Protein AF-A0A9E2NC48-F1 (afdb_monomer_lite)

Secondary structure (DSSP, 8-state):
--HHHHHHHHHHHHHHHHHHS-TTGGG-HHHHHHHHHHHHHHHHHTT--HHHHHHHHHHHHHHHHHHHHH-

Sequence (71 aa):
MDNNQLKVIAAELVKSLRENSGVDWWQREDVRAKMRVAVKRILRRYGYPPDLQADAVKLVIKQAEAMARTM

pLDDT: mean 80.23, std 7.15, range [57.53, 89.31]

Foldseek 3Di:
DPVVVLLVLLVVLLVVCVVVDPLVLLVDPVSLVVQLVSQLVVCVVVVNDPVCSVVSSVSSSVSNVVVSVVD

Structure (mmCIF, N/CA/C/O backbone):
data_AF-A0A9E2NC48-F1
#
_entry.id   AF-A0A9E2NC48-F1
#
loop_
_atom_site.group_PDB
_atom_site.id
_atom_site.type_symbol
_atom_site.label_atom_id
_atom_site.label_alt_id
_atom_site.label_comp_id
_atom_site.label_asym_id
_atom_site.la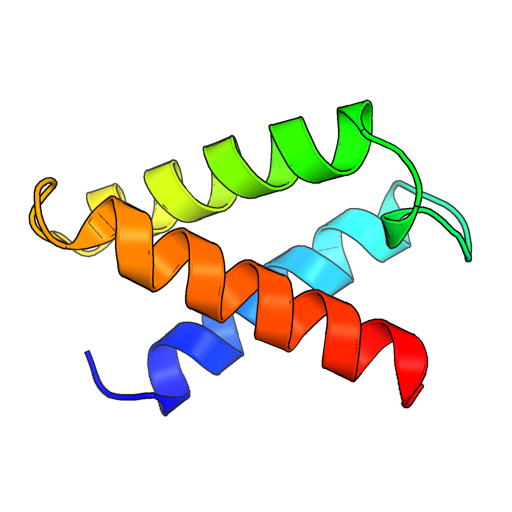bel_entity_id
_atom_site.label_seq_id
_atom_site.pdbx_PDB_ins_code
_atom_site.Cartn_x
_atom_site.Cartn_y
_atom_site.Cartn_z
_atom_site.occupancy
_atom_site.B_iso_or_equiv
_atom_site.auth_seq_id
_atom_site.auth_comp_id
_atom_site.auth_asym_id
_atom_site.auth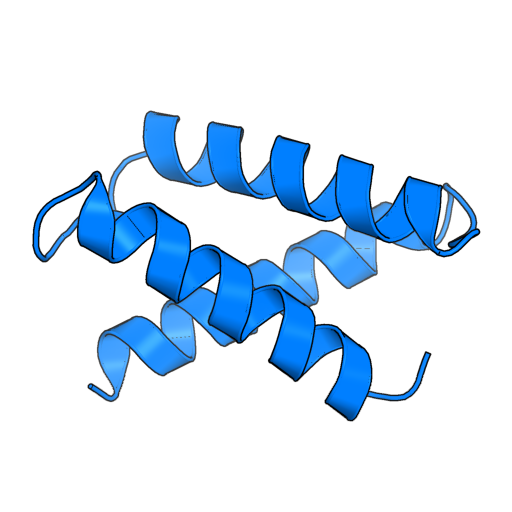_atom_id
_atom_site.pdbx_PDB_model_num
ATOM 1 N N . MET A 1 1 ? -11.587 -6.546 6.000 1.00 60.00 1 MET A N 1
ATOM 2 C CA . MET A 1 1 ? -11.189 -6.880 4.614 1.00 60.00 1 MET A CA 1
ATOM 3 C C . MET A 1 1 ? -10.623 -8.273 4.617 1.00 60.00 1 MET A C 1
ATOM 5 O O . MET A 1 1 ? -9.865 -8.594 5.524 1.00 60.00 1 MET A O 1
ATOM 9 N N . ASP A 1 2 ? -10.964 -9.056 3.605 1.00 71.69 2 ASP A N 1
ATOM 10 C CA . ASP A 1 2 ? -10.249 -10.294 3.322 1.00 71.69 2 ASP A CA 1
ATOM 11 C C . ASP A 1 2 ? -8.927 -9.971 2.596 1.00 71.69 2 ASP A C 1
ATOM 13 O O . ASP A 1 2 ? -8.827 -8.971 1.875 1.00 71.69 2 ASP A O 1
ATOM 17 N N . ASN A 1 3 ? -7.906 -10.807 2.773 1.00 74.69 3 ASN A N 1
ATOM 18 C CA . ASN A 1 3 ? -6.577 -10.653 2.167 1.00 74.69 3 ASN A CA 1
ATOM 19 C C . ASN A 1 3 ? -6.662 -10.502 0.634 1.00 74.69 3 ASN A C 1
ATOM 21 O O . ASN A 1 3 ? -5.859 -9.806 0.015 1.00 74.69 3 ASN A O 1
ATOM 25 N N . ASN A 1 4 ? -7.690 -11.094 0.024 1.00 79.62 4 ASN A N 1
ATOM 26 C CA . ASN A 1 4 ? -7.975 -10.982 -1.402 1.00 79.62 4 ASN A CA 1
ATOM 27 C C . ASN A 1 4 ? -8.244 -9.542 -1.861 1.00 79.62 4 ASN A C 1
ATOM 29 O O . ASN A 1 4 ? -7.752 -9.143 -2.913 1.00 79.62 4 ASN A O 1
ATOM 33 N N . GLN A 1 5 ? -8.945 -8.723 -1.071 1.00 79.88 5 GLN A N 1
ATOM 34 C CA . GLN A 1 5 ? -9.193 -7.326 -1.445 1.00 79.88 5 GLN A CA 1
ATOM 35 C C . GLN A 1 5 ? -7.904 -6.495 -1.398 1.00 79.88 5 GLN A C 1
ATOM 37 O O . GLN A 1 5 ? -7.670 -5.666 -2.273 1.00 79.88 5 GLN A O 1
ATOM 42 N N . LEU A 1 6 ? -7.036 -6.747 -0.413 1.00 79.94 6 LEU A N 1
ATOM 43 C CA . LEU A 1 6 ? -5.734 -6.080 -0.315 1.00 79.94 6 LEU A CA 1
ATOM 44 C C . LEU A 1 6 ? -4.815 -6.467 -1.481 1.00 79.94 6 LEU A C 1
ATOM 46 O O . LEU A 1 6 ? -4.145 -5.595 -2.031 1.00 79.94 6 LEU A O 1
ATOM 50 N N . LYS A 1 7 ? -4.861 -7.730 -1.927 1.00 79.94 7 LYS A N 1
ATOM 51 C CA . LYS A 1 7 ? -4.144 -8.192 -3.125 1.00 79.94 7 LYS A CA 1
ATOM 52 C C . LYS A 1 7 ? -4.615 -7.497 -4.400 1.00 79.94 7 LYS A C 1
ATOM 54 O O . LYS A 1 7 ? -3.778 -7.124 -5.215 1.00 79.94 7 LYS A O 1
ATOM 59 N N . VAL A 1 8 ? -5.925 -7.298 -4.573 1.00 84.62 8 VAL A N 1
ATOM 60 C CA . VAL A 1 8 ? -6.468 -6.565 -5.734 1.00 84.62 8 VAL A CA 1
ATOM 61 C C . VAL A 1 8 ? -5.969 -5.122 -5.736 1.00 84.62 8 VAL A C 1
ATOM 63 O O . VAL A 1 8 ? -5.483 -4.643 -6.757 1.00 84.62 8 VAL A O 1
ATOM 66 N N . ILE A 1 9 ? -6.001 -4.457 -4.578 1.00 80.50 9 ILE A N 1
ATOM 67 C CA . ILE A 1 9 ? -5.484 -3.091 -4.427 1.00 80.50 9 ILE A CA 1
ATOM 68 C C . ILE A 1 9 ? -3.983 -3.041 -4.742 1.00 80.50 9 ILE A C 1
ATOM 70 O O . ILE A 1 9 ? -3.536 -2.148 -5.461 1.00 80.50 9 ILE A O 1
ATOM 74 N N . ALA A 1 10 ? -3.204 -4.007 -4.244 1.00 78.62 10 ALA A N 1
ATOM 75 C CA . ALA A 1 10 ? -1.778 -4.122 -4.543 1.00 78.62 10 ALA A CA 1
ATOM 76 C C . ALA A 1 10 ? -1.521 -4.291 -6.049 1.00 78.62 10 ALA A C 1
ATOM 78 O O . ALA A 1 10 ? -0.660 -3.607 -6.599 1.00 78.62 10 ALA A O 1
ATOM 79 N N . ALA A 1 11 ? -2.292 -5.148 -6.721 1.00 81.44 11 ALA A N 1
ATOM 80 C CA . ALA A 1 11 ? -2.167 -5.395 -8.153 1.00 81.44 11 ALA A CA 1
ATOM 81 C C . ALA A 1 11 ? -2.521 -4.157 -8.997 1.00 81.44 11 ALA A C 1
ATOM 83 O O . ALA A 1 11 ? -1.777 -3.815 -9.917 1.00 81.44 11 ALA A O 1
ATOM 84 N N . GLU A 1 12 ? -3.603 -3.443 -8.667 1.00 81.75 12 GLU A N 1
ATOM 85 C CA . GLU A 1 12 ? -3.956 -2.175 -9.326 1.00 81.75 12 GLU A CA 1
ATOM 86 C C . GLU A 1 12 ? -2.856 -1.120 -9.167 1.00 81.75 12 GLU A C 1
ATOM 88 O O . GLU A 1 12 ? -2.511 -0.425 -10.126 1.00 81.75 12 GLU A O 1
ATOM 93 N N . LEU A 1 13 ? -2.266 -1.022 -7.973 1.00 78.19 13 LEU A N 1
ATOM 94 C CA . LEU A 1 13 ? -1.151 -0.116 -7.703 1.00 78.19 13 LEU A CA 1
ATOM 95 C C . LEU A 1 13 ? 0.085 -0.458 -8.526 1.00 78.19 13 LEU A C 1
ATOM 97 O O . LEU A 1 13 ? 0.636 0.423 -9.179 1.00 78.19 13 LEU A O 1
ATOM 101 N N . VAL A 1 14 ? 0.508 -1.724 -8.517 1.00 75.56 14 VAL A N 1
ATOM 102 C CA . VAL A 1 14 ? 1.658 -2.198 -9.301 1.00 75.56 14 VAL A CA 1
ATOM 103 C C . VAL A 1 14 ? 1.444 -1.918 -10.786 1.00 75.56 14 VAL A C 1
ATOM 105 O O . VAL A 1 14 ? 2.352 -1.418 -11.448 1.00 75.56 14 VAL A O 1
ATOM 108 N N . LYS A 1 15 ? 0.235 -2.168 -11.306 1.00 81.50 15 LYS A N 1
ATOM 109 C CA . LYS A 1 15 ? -0.107 -1.895 -12.705 1.00 81.50 15 LYS A CA 1
ATOM 110 C C . LYS A 1 15 ? 0.008 -0.406 -13.040 1.00 81.50 15 LYS A C 1
ATOM 112 O O . LYS A 1 15 ? 0.707 -0.053 -13.987 1.00 81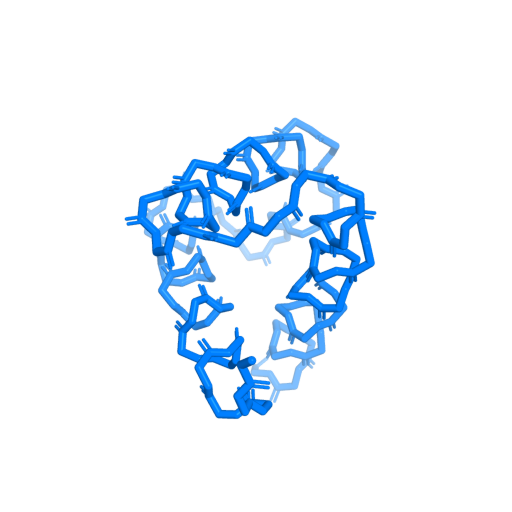.50 15 LYS A O 1
ATOM 117 N N . SER A 1 16 ? -0.616 0.458 -12.237 1.00 74.62 16 SER A N 1
ATOM 118 C CA . SER A 1 16 ? -0.592 1.910 -12.455 1.00 74.62 16 SER A CA 1
ATOM 119 C C . SER A 1 16 ? 0.830 2.479 -12.401 1.00 74.62 16 SER A C 1
ATOM 121 O O . SER A 1 16 ? 1.165 3.402 -13.140 1.00 74.62 16 SER A O 1
ATOM 123 N N . LEU A 1 17 ? 1.690 1.916 -11.554 1.00 72.38 17 LEU A N 1
ATOM 124 C CA . LEU A 1 17 ? 3.085 2.335 -11.442 1.00 72.38 17 LEU A CA 1
ATOM 125 C C . LEU A 1 17 ? 3.936 1.825 -12.589 1.00 72.38 17 LEU A C 1
ATOM 127 O O . LEU A 1 17 ? 4.717 2.600 -13.119 1.00 72.38 17 LEU A O 1
ATOM 131 N N . ARG A 1 18 ? 3.760 0.573 -13.015 1.00 71.94 18 ARG A N 1
ATOM 132 C CA . ARG A 1 18 ? 4.475 0.004 -14.165 1.00 71.94 18 ARG A CA 1
ATOM 133 C C . ARG A 1 18 ? 4.222 0.797 -15.445 1.00 71.94 18 ARG A C 1
ATOM 135 O O . ARG A 1 18 ? 5.134 0.982 -16.240 1.00 71.94 18 ARG A O 1
ATOM 142 N N . GLU A 1 19 ? 2.996 1.274 -15.640 1.00 72.75 19 GLU A N 1
ATOM 143 C CA . GLU A 1 19 ? 2.642 2.119 -16.788 1.00 72.75 19 GLU A CA 1
ATOM 144 C C . GLU A 1 19 ? 3.334 3.494 -16.743 1.00 72.75 19 GLU A C 1
ATOM 146 O O . GLU A 1 19 ? 3.590 4.085 -17.786 1.00 72.75 19 GLU A O 1
ATOM 151 N N . ASN A 1 20 ? 3.678 3.991 -15.549 1.00 65.19 20 ASN A N 1
ATOM 152 C CA . ASN A 1 20 ? 4.243 5.328 -15.340 1.00 65.19 20 ASN A CA 1
ATOM 153 C C . ASN A 1 20 ? 5.733 5.333 -14.949 1.00 65.19 20 ASN A C 1
ATOM 155 O O . ASN A 1 20 ? 6.334 6.399 -14.818 1.00 65.19 20 ASN A O 1
ATOM 159 N N . SER A 1 21 ? 6.334 4.184 -14.643 1.00 60.81 21 SER A N 1
ATOM 160 C CA . SER A 1 21 ? 7.653 4.074 -14.012 1.00 60.81 21 SER A CA 1
ATOM 161 C C . SER A 1 21 ? 8.340 2.775 -14.448 1.00 60.81 21 SER A C 1
ATOM 163 O O . SER A 1 21 ? 7.745 1.704 -14.393 1.00 60.81 21 SER A O 1
ATOM 165 N N . GLY A 1 22 ? 9.592 2.881 -14.907 1.00 68.31 22 GLY A N 1
ATOM 166 C CA . GLY A 1 22 ? 10.385 1.756 -15.427 1.00 68.31 22 GLY A CA 1
ATOM 167 C C . GLY A 1 22 ? 10.687 0.654 -14.399 1.00 68.31 22 GLY A C 1
ATOM 168 O O . GLY A 1 22 ? 10.263 0.729 -13.253 1.00 68.31 22 GLY A O 1
ATOM 169 N N . VAL A 1 23 ? 11.447 -0.365 -14.808 1.00 63.91 23 VAL A N 1
ATOM 170 C CA . VAL A 1 23 ? 11.593 -1.675 -14.129 1.00 63.91 23 VAL A CA 1
ATOM 171 C C . VAL A 1 23 ? 11.926 -1.597 -12.622 1.00 63.91 23 VAL A C 1
ATOM 173 O O . VAL A 1 23 ? 11.354 -2.352 -11.840 1.00 63.91 23 VAL A O 1
ATOM 176 N N . ASP A 1 24 ? 12.737 -0.632 -12.176 1.00 73.19 24 ASP A N 1
ATOM 177 C CA . ASP A 1 24 ? 13.155 -0.487 -10.766 1.00 73.19 24 ASP A CA 1
ATOM 178 C C . ASP A 1 24 ? 12.350 0.531 -9.946 1.00 73.19 24 ASP A C 1
ATOM 180 O O . ASP A 1 24 ? 12.814 1.060 -8.932 1.00 73.19 24 ASP A O 1
ATOM 184 N N . TRP A 1 25 ? 11.118 0.826 -10.357 1.00 76.19 25 TRP A N 1
ATOM 185 C CA . TRP A 1 25 ? 10.269 1.816 -9.689 1.00 76.19 25 TRP A CA 1
ATOM 186 C C . TRP A 1 25 ? 10.092 1.567 -8.179 1.00 76.19 25 TRP A C 1
ATOM 188 O O . TRP A 1 25 ? 9.948 2.516 -7.411 1.00 76.19 25 TRP A O 1
ATOM 198 N N . TRP A 1 26 ? 10.153 0.310 -7.735 1.00 72.31 26 TRP A N 1
ATOM 199 C CA . TRP A 1 26 ? 10.009 -0.109 -6.338 1.00 72.31 26 TRP A CA 1
ATOM 200 C C . TRP A 1 26 ? 11.193 0.296 -5.443 1.00 72.31 26 TRP A C 1
ATOM 202 O O . TRP A 1 26 ? 11.029 0.395 -4.227 1.00 72.31 26 TRP A O 1
ATOM 212 N N . GLN A 1 27 ? 12.362 0.588 -6.023 1.00 76.31 27 GLN A N 1
ATOM 213 C CA . GLN A 1 27 ? 13.544 1.054 -5.287 1.00 76.31 27 GLN A CA 1
ATOM 214 C C . GLN A 1 27 ? 13.506 2.561 -5.000 1.00 76.31 27 GLN A C 1
ATOM 216 O O . GLN A 1 27 ? 14.250 3.060 -4.156 1.00 76.31 27 GLN A O 1
ATOM 221 N N . ARG A 1 28 ? 12.629 3.305 -5.681 1.00 83.88 28 ARG A N 1
ATOM 222 C CA . ARG A 1 28 ? 12.591 4.762 -5.592 1.00 83.88 28 ARG A CA 1
ATOM 223 C C . ARG A 1 28 ? 11.653 5.251 -4.492 1.00 83.88 28 ARG A C 1
ATOM 225 O O . ARG A 1 28 ? 10.470 4.904 -4.447 1.00 83.88 28 ARG A O 1
ATOM 232 N N . GLU A 1 29 ? 12.161 6.112 -3.615 1.00 83.06 29 GLU A N 1
ATOM 233 C CA . GLU A 1 29 ? 11.390 6.622 -2.477 1.00 83.06 29 GLU A CA 1
ATOM 234 C C . GLU A 1 29 ? 10.187 7.484 -2.900 1.00 83.06 29 GLU A C 1
ATOM 236 O O . GLU A 1 29 ? 9.115 7.383 -2.295 1.00 83.06 29 GLU A O 1
ATOM 241 N N . ASP A 1 30 ? 10.320 8.265 -3.976 1.00 83.88 30 ASP A N 1
ATOM 242 C CA . ASP A 1 30 ? 9.247 9.108 -4.514 1.00 83.88 30 ASP A CA 1
ATOM 243 C C . ASP A 1 30 ? 8.055 8.275 -5.010 1.00 83.88 30 ASP A C 1
ATOM 245 O O . ASP A 1 30 ? 6.892 8.620 -4.771 1.00 83.88 30 ASP A O 1
ATOM 249 N N . VAL A 1 31 ? 8.331 7.126 -5.629 1.00 80.62 31 VAL A N 1
ATOM 250 C CA . VAL A 1 31 ? 7.305 6.180 -6.073 1.00 80.62 31 VAL A CA 1
ATOM 251 C C . VAL A 1 31 ? 6.631 5.501 -4.876 1.00 80.62 31 VAL A C 1
ATOM 253 O O . VAL A 1 31 ? 5.399 5.462 -4.798 1.00 80.62 31 VAL A O 1
ATOM 256 N N . ARG A 1 32 ? 7.407 5.054 -3.878 1.00 81.56 32 ARG A N 1
ATOM 257 C CA . ARG A 1 32 ? 6.868 4.457 -2.638 1.00 81.56 32 ARG A CA 1
ATOM 258 C C . ARG A 1 32 ? 6.008 5.445 -1.844 1.00 81.56 32 ARG A C 1
ATOM 260 O O . ARG A 1 32 ? 5.011 5.055 -1.232 1.00 81.56 32 ARG A O 1
ATOM 267 N N . ALA A 1 33 ? 6.350 6.733 -1.855 1.00 86.00 33 ALA A N 1
ATOM 268 C CA . ALA A 1 33 ? 5.533 7.777 -1.245 1.00 86.00 33 ALA A CA 1
ATOM 269 C C . ALA A 1 33 ? 4.179 7.930 -1.960 1.00 86.00 33 ALA A C 1
ATOM 271 O O . ALA A 1 33 ? 3.137 7.904 -1.297 1.00 86.00 33 ALA A O 1
ATOM 272 N N . LYS A 1 34 ? 4.175 7.997 -3.299 1.00 82.81 34 LYS A N 1
ATOM 273 C CA . LYS A 1 34 ? 2.941 8.052 -4.104 1.00 82.81 34 LYS A CA 1
ATOM 274 C C . LYS A 1 34 ? 2.062 6.819 -3.887 1.00 82.81 34 LYS A C 1
ATOM 276 O O . LYS A 1 34 ? 0.851 6.962 -3.714 1.00 82.81 34 LYS A O 1
ATOM 281 N N . MET A 1 35 ? 2.663 5.632 -3.788 1.00 82.00 35 MET A N 1
ATOM 282 C CA . MET A 1 35 ? 1.953 4.401 -3.428 1.00 82.00 35 MET A CA 1
ATOM 283 C C . MET A 1 35 ? 1.236 4.511 -2.095 1.00 82.00 35 MET A C 1
ATOM 285 O O . MET A 1 35 ? 0.037 4.263 -2.029 1.00 82.00 35 MET A O 1
ATOM 289 N N . ARG A 1 36 ? 1.946 4.909 -1.030 1.00 86.75 36 ARG A N 1
ATOM 290 C CA . ARG A 1 36 ? 1.357 5.048 0.310 1.00 86.75 36 ARG A CA 1
ATOM 291 C C . ARG A 1 36 ? 0.119 5.941 0.288 1.00 86.75 36 ARG A C 1
ATOM 293 O O . ARG A 1 36 ? -0.890 5.600 0.901 1.00 86.75 36 ARG A O 1
ATOM 300 N N . VAL A 1 37 ? 0.182 7.063 -0.430 1.00 88.44 37 VAL A N 1
ATOM 301 C CA . VAL A 1 37 ? -0.944 7.999 -0.566 1.00 88.44 37 VAL A CA 1
ATOM 302 C C . VAL A 1 37 ? -2.106 7.364 -1.333 1.00 88.44 37 VAL A C 1
ATOM 304 O O . VAL A 1 37 ? -3.252 7.447 -0.889 1.00 88.44 37 VAL A O 1
ATOM 307 N N . ALA A 1 38 ? -1.825 6.692 -2.449 1.00 85.12 38 ALA A N 1
ATOM 308 C CA . ALA A 1 38 ? -2.843 6.021 -3.248 1.00 85.12 38 ALA A CA 1
ATOM 309 C C . ALA A 1 38 ? -3.534 4.882 -2.475 1.00 85.12 38 ALA A C 1
ATOM 311 O O . ALA A 1 38 ? -4.765 4.841 -2.453 1.00 85.12 38 ALA A O 1
ATOM 312 N N . VAL A 1 39 ? -2.782 4.037 -1.756 1.00 85.38 39 VAL A N 1
ATOM 313 C CA . VAL A 1 39 ? -3.343 2.986 -0.886 1.00 85.38 39 VAL A CA 1
ATOM 314 C C . VAL A 1 39 ? -4.257 3.599 0.172 1.00 85.38 39 VAL A C 1
ATOM 316 O O . VAL A 1 39 ? -5.403 3.179 0.305 1.00 85.38 39 VAL A O 1
ATOM 319 N N . LYS A 1 40 ? -3.796 4.633 0.893 1.00 86.88 40 LYS A N 1
ATOM 320 C CA . LYS A 1 40 ? -4.612 5.321 1.910 1.00 86.88 40 LYS A CA 1
ATOM 321 C C . LYS A 1 40 ? -5.910 5.875 1.322 1.00 86.88 40 LYS A C 1
ATOM 323 O O . LYS A 1 40 ? -6.967 5.746 1.935 1.00 86.88 40 LYS A O 1
ATOM 328 N N . ARG A 1 41 ? -5.854 6.457 0.118 1.00 87.25 41 ARG A N 1
ATOM 329 C CA . ARG A 1 41 ? -7.039 6.974 -0.583 1.00 87.25 41 ARG A CA 1
ATOM 330 C C . ARG A 1 41 ? -8.037 5.862 -0.905 1.00 87.25 41 ARG A C 1
ATOM 332 O O . ARG A 1 41 ? -9.237 6.066 -0.732 1.00 87.25 41 ARG A O 1
ATOM 339 N N . ILE A 1 42 ? -7.550 4.708 -1.356 1.00 84.12 42 ILE A N 1
ATOM 340 C CA . ILE A 1 42 ? -8.384 3.542 -1.660 1.00 84.12 42 ILE A CA 1
ATOM 341 C C . ILE A 1 42 ? -9.016 2.998 -0.376 1.00 84.12 42 ILE A C 1
ATOM 343 O O . ILE A 1 42 ? -10.234 2.870 -0.311 1.00 84.12 42 ILE A O 1
ATOM 347 N N . LEU A 1 43 ? -8.224 2.776 0.674 1.00 85.06 43 LEU A N 1
ATOM 348 C CA . LEU A 1 43 ? -8.719 2.313 1.972 1.00 85.06 43 LEU A CA 1
ATOM 349 C C . LEU A 1 43 ? -9.812 3.237 2.527 1.00 85.06 43 LEU A C 1
ATOM 351 O O . LEU A 1 43 ? -10.870 2.765 2.933 1.00 85.06 43 LEU A O 1
ATOM 355 N N . ARG A 1 44 ? -9.614 4.559 2.455 1.00 86.19 44 ARG A N 1
ATOM 356 C CA . ARG A 1 44 ? -10.629 5.536 2.868 1.00 86.19 44 ARG A CA 1
ATOM 357 C C . ARG A 1 44 ? -11.909 5.440 2.031 1.00 86.19 44 ARG A C 1
ATOM 359 O O . ARG A 1 44 ? -12.994 5.547 2.590 1.00 86.19 44 ARG A O 1
ATOM 366 N N . AR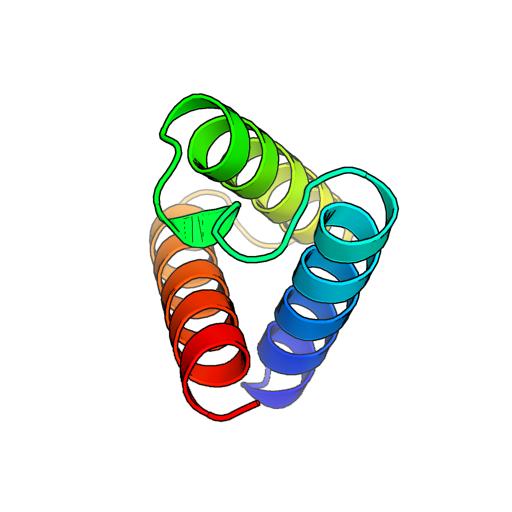G A 1 45 ? -11.799 5.220 0.714 1.00 84.06 45 ARG A N 1
ATOM 367 C CA . ARG A 1 45 ? -12.960 5.040 -0.180 1.00 84.06 45 ARG A CA 1
ATOM 368 C C . ARG A 1 45 ? -13.773 3.793 0.180 1.00 84.06 45 ARG A C 1
ATOM 370 O O . ARG A 1 45 ? -14.991 3.830 0.077 1.00 84.06 45 ARG A O 1
ATOM 377 N N . TYR A 1 46 ? -13.113 2.731 0.634 1.00 82.06 46 TYR A N 1
ATOM 378 C CA . TYR A 1 46 ? -13.757 1.498 1.096 1.00 82.06 46 TYR A CA 1
ATOM 379 C C . TYR A 1 46 ? -14.189 1.535 2.574 1.00 82.06 46 TYR A C 1
ATOM 381 O O . TYR A 1 46 ? -14.582 0.506 3.116 1.00 82.06 46 TYR A O 1
ATOM 389 N N . GLY A 1 47 ? -14.118 2.693 3.242 1.00 82.31 47 GLY A N 1
ATOM 390 C CA . GLY A 1 47 ? -14.535 2.834 4.640 1.00 82.31 47 GLY A CA 1
ATOM 391 C C . GLY A 1 47 ? -13.591 2.173 5.648 1.00 82.31 47 GLY A C 1
ATOM 392 O O . GLY A 1 47 ? -14.003 1.872 6.764 1.00 82.31 47 GLY A O 1
ATOM 393 N N . TYR A 1 48 ? -12.331 1.927 5.275 1.00 82.56 48 TYR A N 1
ATOM 394 C CA . TYR A 1 48 ? -11.366 1.295 6.172 1.00 82.56 48 TYR A CA 1
ATOM 395 C C . TYR A 1 48 ? -10.993 2.233 7.327 1.00 82.56 48 TYR A C 1
ATOM 397 O O . TYR A 1 48 ? -10.614 3.388 7.067 1.00 82.56 48 TYR A O 1
ATOM 405 N N . PRO A 1 49 ? -11.053 1.762 8.582 1.00 85.31 49 PRO A N 1
ATOM 406 C CA . PRO A 1 49 ? -10.873 2.627 9.731 1.00 85.31 49 PRO A CA 1
ATOM 407 C C . PRO A 1 49 ? -9.396 3.073 9.834 1.00 85.31 49 PRO A C 1
ATOM 409 O O . PRO A 1 49 ? -8.483 2.310 9.497 1.00 85.31 49 PRO A O 1
ATOM 412 N N . PRO A 1 50 ? -9.146 4.357 10.162 1.00 83.25 50 PRO A N 1
ATOM 413 C CA . PRO A 1 50 ? -7.837 5.004 10.013 1.00 83.25 50 PRO A CA 1
ATOM 414 C C . PRO A 1 50 ? -6.740 4.439 10.925 1.00 83.25 50 PRO A C 1
ATOM 416 O O . PRO A 1 50 ? -5.565 4.501 10.568 1.00 83.25 50 PRO A O 1
ATOM 419 N N . ASP A 1 51 ? -7.122 3.857 12.055 1.00 86.38 51 ASP A N 1
ATOM 420 C CA . ASP A 1 51 ? -6.277 3.088 12.971 1.00 86.38 51 ASP A CA 1
ATOM 421 C C . ASP A 1 51 ? -5.674 1.841 12.299 1.00 86.38 51 ASP A C 1
ATOM 423 O O . ASP A 1 51 ? -4.482 1.577 12.439 1.00 86.38 51 ASP A O 1
ATOM 427 N N . LEU A 1 52 ? -6.457 1.131 11.481 1.00 84.25 52 LEU A N 1
ATOM 428 C CA . LEU A 1 52 ? -6.020 -0.077 10.769 1.00 84.25 52 LEU A CA 1
ATOM 429 C C . LEU A 1 52 ? -5.393 0.214 9.397 1.00 84.25 52 LEU A C 1
ATOM 431 O O . LEU A 1 52 ? -4.827 -0.679 8.757 1.00 84.25 52 LEU A O 1
ATOM 435 N N . GLN A 1 53 ? -5.472 1.458 8.913 1.00 85.00 53 GLN A N 1
ATOM 436 C CA . GLN A 1 53 ? -4.908 1.831 7.613 1.00 85.00 53 GLN A CA 1
ATOM 437 C C . GLN A 1 53 ? -3.388 1.687 7.575 1.00 85.00 53 GLN A C 1
ATOM 439 O O . GLN A 1 53 ? -2.847 1.325 6.533 1.00 85.00 53 GLN A O 1
ATOM 444 N N . ALA A 1 54 ? -2.687 1.965 8.677 1.00 86.75 54 ALA A N 1
ATOM 445 C CA . ALA A 1 54 ? -1.227 1.910 8.702 1.00 86.75 54 ALA A CA 1
ATOM 446 C C . ALA A 1 54 ? -0.704 0.501 8.376 1.00 86.75 54 ALA A C 1
ATOM 448 O O . ALA A 1 54 ? 0.197 0.351 7.545 1.00 86.75 54 ALA A O 1
ATOM 449 N N . ASP A 1 55 ? -1.311 -0.524 8.967 1.00 88.06 55 ASP A N 1
ATOM 450 C CA . ASP A 1 55 ? -0.908 -1.913 8.757 1.00 88.06 55 ASP A CA 1
ATOM 451 C C . ASP A 1 55 ? -1.382 -2.454 7.411 1.00 88.06 55 ASP A C 1
ATOM 453 O O . ASP A 1 55 ? -0.611 -3.113 6.712 1.00 88.06 55 ASP A O 1
ATOM 457 N N . ALA A 1 56 ? -2.592 -2.088 6.975 1.00 86.69 56 ALA A N 1
ATOM 458 C CA . ALA A 1 56 ? -3.070 -2.425 5.635 1.00 86.69 56 ALA A CA 1
ATOM 459 C C . ALA A 1 56 ? -2.160 -1.835 4.542 1.00 86.69 56 ALA A C 1
ATOM 461 O O . ALA A 1 56 ? -1.811 -2.526 3.586 1.00 86.69 56 ALA A O 1
ATOM 462 N N . VAL A 1 57 ? -1.704 -0.587 4.705 1.00 88.00 57 VAL A N 1
ATOM 463 C CA . VAL A 1 57 ? -0.753 0.050 3.782 1.00 88.00 57 VAL A CA 1
ATOM 464 C C . VAL A 1 57 ? 0.572 -0.706 3.741 1.00 88.00 57 VAL A C 1
ATOM 466 O O . VAL A 1 57 ? 1.072 -0.983 2.651 1.00 88.00 57 VAL A O 1
ATOM 469 N N . LYS A 1 58 ? 1.138 -1.071 4.899 1.00 88.38 58 LYS A N 1
ATOM 470 C CA . LYS A 1 58 ? 2.375 -1.868 4.956 1.00 88.38 58 LYS A CA 1
ATOM 471 C C . LYS A 1 58 ? 2.207 -3.214 4.253 1.00 88.38 58 LYS A C 1
ATOM 473 O O . LYS A 1 58 ? 3.089 -3.613 3.494 1.00 88.38 58 LYS A O 1
ATOM 478 N N . LEU A 1 59 ? 1.078 -3.891 4.474 1.00 89.31 59 LEU A N 1
ATOM 479 C CA . LEU A 1 59 ? 0.790 -5.186 3.862 1.00 89.31 59 LEU A CA 1
ATOM 480 C C . LEU A 1 59 ? 0.708 -5.078 2.335 1.00 89.31 59 LEU A C 1
ATOM 482 O O . LEU A 1 59 ? 1.342 -5.861 1.635 1.00 89.31 59 LEU A O 1
ATOM 486 N N . VAL A 1 60 ? -0.021 -4.084 1.825 1.00 86.56 60 VAL A N 1
ATOM 487 C CA . VAL A 1 60 ? -0.189 -3.849 0.383 1.00 86.56 60 VAL A CA 1
ATOM 488 C C . VAL A 1 60 ? 1.144 -3.517 -0.288 1.00 86.56 60 VAL A C 1
ATOM 490 O O . VAL A 1 60 ? 1.431 -4.043 -1.360 1.00 86.56 60 VAL A O 1
ATOM 493 N N . ILE A 1 61 ? 1.996 -2.707 0.349 1.00 84.44 61 ILE A N 1
ATOM 494 C CA . ILE A 1 61 ? 3.338 -2.407 -0.176 1.00 84.44 61 ILE A CA 1
ATOM 495 C C . ILE A 1 61 ? 4.197 -3.666 -0.214 1.00 84.44 61 ILE A C 1
ATOM 497 O O . ILE A 1 61 ? 4.815 -3.943 -1.234 1.00 84.44 61 ILE A O 1
ATOM 501 N N . LYS A 1 62 ? 4.195 -4.464 0.858 1.00 87.06 62 LYS A N 1
ATOM 502 C CA . LYS A 1 62 ? 4.943 -5.725 0.903 1.00 87.06 62 LYS A CA 1
ATOM 503 C C . LYS A 1 62 ? 4.475 -6.701 -0.182 1.00 87.06 62 LYS A C 1
ATOM 505 O O . LYS A 1 62 ? 5.298 -7.362 -0.807 1.00 87.06 62 LYS A O 1
ATOM 510 N N . GLN A 1 63 ? 3.164 -6.786 -0.416 1.00 85.69 63 GLN A N 1
ATOM 511 C CA . GLN A 1 63 ? 2.591 -7.597 -1.493 1.00 85.69 63 GLN A CA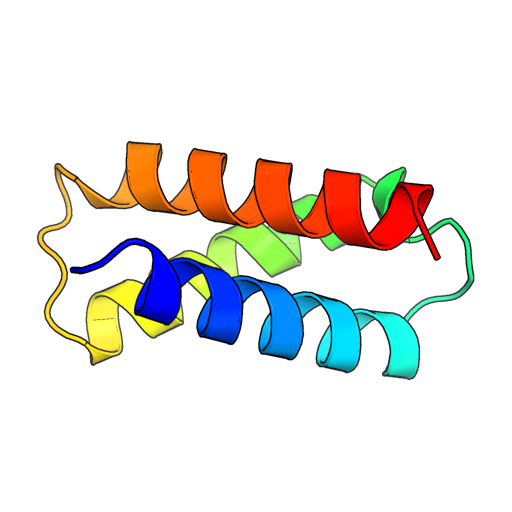 1
ATOM 512 C C . GLN A 1 63 ? 3.021 -7.081 -2.870 1.00 85.69 63 GLN A C 1
ATOM 514 O O . GLN A 1 63 ? 3.445 -7.876 -3.702 1.00 85.69 63 GLN A O 1
ATOM 519 N N . ALA A 1 64 ? 2.981 -5.768 -3.091 1.00 83.31 64 ALA A N 1
ATOM 520 C CA . ALA A 1 64 ? 3.424 -5.147 -4.334 1.00 83.31 64 ALA A CA 1
ATOM 521 C C . ALA A 1 64 ? 4.926 -5.360 -4.602 1.00 83.31 64 ALA A C 1
ATOM 523 O O . ALA A 1 64 ? 5.297 -5.715 -5.716 1.00 83.31 64 ALA A O 1
ATOM 524 N N . GLU A 1 65 ? 5.784 -5.207 -3.587 1.00 82.06 65 GLU A N 1
ATOM 525 C CA . GLU A 1 65 ? 7.230 -5.472 -3.675 1.00 82.06 65 GLU A CA 1
ATOM 526 C C . GLU A 1 65 ? 7.509 -6.956 -3.985 1.00 82.06 65 GLU A C 1
ATOM 528 O O . GLU A 1 65 ? 8.356 -7.269 -4.822 1.00 82.06 65 GLU A O 1
ATOM 533 N N . ALA A 1 66 ? 6.773 -7.882 -3.359 1.00 85.31 66 ALA A N 1
ATOM 534 C CA . ALA A 1 66 ? 6.892 -9.314 -3.633 1.00 85.31 66 ALA A CA 1
ATOM 535 C C . ALA A 1 66 ? 6.442 -9.674 -5.058 1.00 85.31 66 ALA A C 1
ATOM 537 O O . ALA A 1 66 ? 7.119 -10.445 -5.735 1.00 85.31 66 ALA A O 1
ATOM 538 N N . MET A 1 67 ? 5.338 -9.093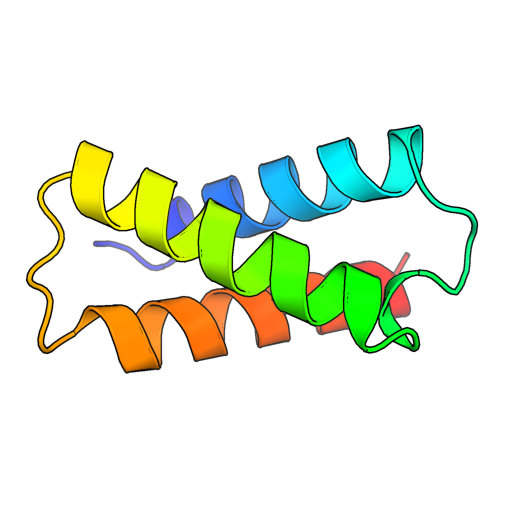 -5.536 1.00 81.44 67 MET A N 1
ATOM 539 C CA . MET A 1 67 ? 4.866 -9.276 -6.913 1.00 81.44 67 MET A CA 1
ATOM 540 C C . MET A 1 67 ? 5.876 -8.724 -7.922 1.00 81.44 67 MET A C 1
ATOM 542 O O . MET A 1 67 ? 6.180 -9.402 -8.891 1.00 81.44 67 MET A O 1
ATOM 546 N N . ALA A 1 68 ? 6.452 -7.547 -7.661 1.00 78.38 68 ALA A N 1
ATOM 547 C CA . ALA A 1 68 ? 7.455 -6.940 -8.533 1.00 78.38 68 ALA A CA 1
ATOM 548 C C . ALA A 1 68 ? 8.759 -7.753 -8.621 1.00 78.38 68 ALA A C 1
ATOM 550 O O . ALA A 1 68 ? 9.390 -7.759 -9.668 1.00 78.38 68 ALA A O 1
ATOM 551 N N . ARG A 1 69 ? 9.164 -8.442 -7.543 1.00 75.75 69 ARG A N 1
ATOM 552 C CA . ARG A 1 69 ? 10.364 -9.305 -7.525 1.00 75.75 69 ARG A CA 1
ATOM 553 C C . ARG A 1 69 ? 10.168 -10.680 -8.155 1.00 75.75 69 ARG A C 1
ATOM 555 O O . ARG A 1 69 ? 11.150 -11.315 -8.516 1.00 75.75 69 ARG A O 1
ATOM 562 N N . THR A 1 70 ? 8.932 -11.171 -8.181 1.00 71.75 70 THR A N 1
ATOM 563 C CA . THR A 1 70 ? 8.605 -12.522 -8.672 1.00 71.75 70 THR A CA 1
ATOM 564 C C . THR A 1 70 ? 8.176 -12.507 -10.145 1.00 71.75 70 THR A C 1
ATOM 566 O O . THR A 1 70 ? 7.883 -13.560 -10.705 1.00 71.75 70 THR A O 1
ATOM 569 N N . MET A 1 71 ? 8.102 -11.321 -10.753 1.00 57.53 71 MET A N 1
ATOM 570 C CA . MET A 1 71 ? 7.725 -11.098 -12.150 1.00 57.53 71 MET A CA 1
ATOM 571 C C . MET A 1 71 ? 8.934 -10.902 -13.056 1.00 57.53 71 MET A C 1
ATOM 573 O O . MET A 1 71 ? 9.951 -10.361 -12.574 1.00 57.53 71 MET A O 1
#

Radius of gyration: 11.54 Å; chains: 1; bounding box: 28×22×30 Å